Protein AF-X1U9I9-F1 (afdb_monomer)

Radius of gyration: 13.64 Å; Cα contacts (8 Å, |Δi|>4): 65; chains: 1; bounding box: 28×13×46 Å

Nearest PDB structures (foldseek):
  3ro3-assembly1_A  TM=9.257E-01  e=2.058E-02  Mus musculus
  4wnd-assembly1_A  TM=8.579E-01  e=5.040E-02  Homo sapiens
  8glv-assembly1_Lf  TM=8.696E-01  e=4.438E-01  Chlamydomonas reinhardtii
  8gac-assembly1_A  TM=7.338E-01  e=3.223E-01  synthetic construct
  8gab-assembly2_C  TM=8.425E-01  e=1.235E+00  synthetic construct

Organism: NCBI:txid412755

Mean predicted aligned error: 3.16 Å

Sequence (74 aa):
LKIDREIGRREGEANQLGNIGNVYRESGELDKALDYYQQALEIFEEIGAAVGIRIAKGNISNLKKVISAQDKKS

InterPro domains:
  IPR011990 Tetratricopeptide-like helical domain superfamily [G3DSA:1.25.40.10] (1-72)
  IPR011990 Tetratricopeptide-like helical domain superfamily [SSF48452] (1-63)
  IPR019734 Tetratricopeptide repeat [PF00515] (14-44)
  IPR019734 Tetratricopeptide repeat [PS5000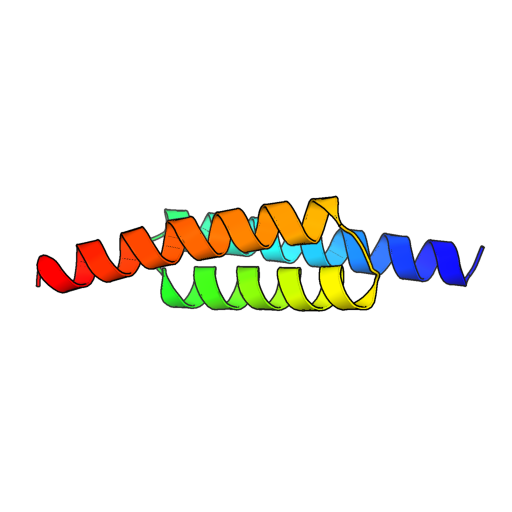5] (14-47)
  IPR019734 Tetratricopeptide repeat [SM00028] (14-47)

pLDDT: mean 94.74, std 7.75, range [57.12, 98.81]

Solvent-accessible surface area (backbone atoms only — not comparable to full-atom values): 3823 Å² total; per-residue (Å²): 109,73,66,59,51,49,50,54,52,48,52,52,48,22,53,50,31,38,51,52,12,49,53,27,48,73,71,66,42,51,70,60,14,46,52,28,24,50,54,16,28,51,46,20,57,74,69,64,37,64,68,52,33,53,50,28,53,50,51,46,56,52,48,53,56,50,53,63,56,51,67,74,74,110

Secondary structure (DSSP, 8-state):
-HHHHHHHHHHHHHHHHHHHHHHHHHHT-HHHHHHHHHHHHHHHHHTT-HHHHHHHHHHHHHHHHHHHHHGGG-

Foldseek 3Di:
DVVVVVLVVLLVQLVVLQVVLVVCVVVVVLVSSLVSLVSSLVSCVVSVPVVSVVVSVVSNVVSVVVVVVVVVVD

Structure (mmCIF, N/CA/C/O backbone):
data_AF-X1U9I9-F1
#
_entry.id   AF-X1U9I9-F1
#
loop_
_atom_site.group_PDB
_atom_site.id
_atom_site.type_symbol
_atom_site.label_atom_id
_atom_site.label_alt_id
_atom_site.label_comp_id
_atom_site.label_asym_id
_atom_site.label_entity_id
_atom_site.label_seq_id
_atom_site.pdbx_PDB_ins_code
_atom_site.Cartn_x
_atom_site.Cartn_y
_atom_site.Cartn_z
_atom_site.occupancy
_atom_site.B_iso_or_equiv
_atom_site.auth_seq_id
_atom_site.auth_comp_id
_atom_site.auth_asym_id
_atom_site.auth_atom_id
_a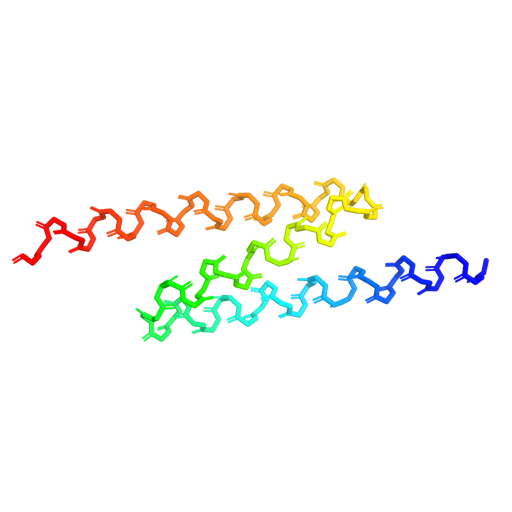tom_site.pdbx_PDB_model_num
ATOM 1 N N . LEU A 1 1 ? 11.802 -2.850 -23.841 1.00 79.69 1 LEU A N 1
ATOM 2 C CA . LEU A 1 1 ? 10.416 -3.069 -24.335 1.00 79.69 1 LEU A CA 1
ATOM 3 C C . LEU A 1 1 ? 9.641 -4.142 -23.566 1.00 79.69 1 LE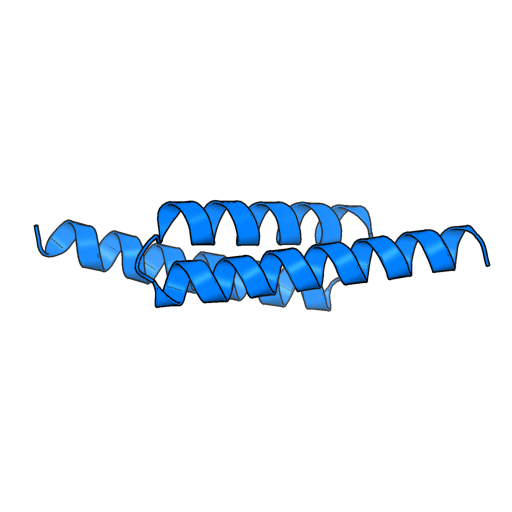U A C 1
ATOM 5 O O . LEU A 1 1 ? 8.617 -3.795 -23.000 1.00 79.69 1 LEU A O 1
ATOM 9 N N . LYS A 1 2 ? 10.043 -5.427 -23.539 1.00 87.12 2 LYS A N 1
ATOM 10 C CA . LYS A 1 2 ? 9.273 -6.461 -22.802 1.00 87.12 2 LYS A CA 1
ATOM 11 C C . LYS A 1 2 ? 9.336 -6.268 -21.280 1.00 87.12 2 LYS A C 1
ATOM 13 O O . LYS A 1 2 ? 8.300 -6.316 -20.634 1.00 87.12 2 LYS A O 1
ATOM 18 N N . ILE A 1 3 ? 10.530 -5.995 -20.749 1.00 85.88 3 ILE A N 1
ATOM 19 C CA . ILE A 1 3 ? 10.750 -5.728 -19.318 1.00 85.88 3 ILE A CA 1
ATOM 20 C C . ILE A 1 3 ? 10.010 -4.454 -18.890 1.00 85.88 3 ILE A C 1
ATOM 22 O O . ILE A 1 3 ? 9.237 -4.497 -17.945 1.00 85.88 3 ILE A O 1
ATOM 26 N N . ASP A 1 4 ? 10.137 -3.362 -19.648 1.00 89.25 4 ASP A N 1
ATOM 27 C CA . ASP A 1 4 ? 9.435 -2.104 -19.335 1.00 89.25 4 ASP A CA 1
ATOM 28 C C . ASP A 1 4 ? 7.905 -2.259 -19.354 1.00 89.25 4 ASP A C 1
ATOM 30 O O . ASP A 1 4 ? 7.207 -1.677 -18.529 1.00 89.25 4 ASP A O 1
ATOM 34 N N . ARG A 1 5 ? 7.365 -3.082 -20.269 1.00 89.12 5 ARG A N 1
ATOM 35 C CA . ARG A 1 5 ? 5.932 -3.420 -20.287 1.00 89.12 5 ARG A CA 1
ATOM 36 C C . ARG A 1 5 ? 5.523 -4.249 -19.075 1.00 89.12 5 ARG A C 1
ATOM 38 O O . ARG A 1 5 ? 4.421 -4.054 -18.580 1.00 89.12 5 ARG A O 1
ATOM 45 N N . GLU A 1 6 ? 6.365 -5.174 -18.621 1.00 91.44 6 GLU A N 1
ATOM 46 C CA . GLU A 1 6 ? 6.103 -5.935 -17.397 1.00 91.44 6 GLU A CA 1
ATOM 47 C C . GLU A 1 6 ? 6.024 -5.001 -16.194 1.00 91.44 6 GLU A C 1
ATOM 49 O O . GLU A 1 6 ? 5.011 -4.983 -15.504 1.00 91.44 6 GLU A O 1
ATOM 54 N N . ILE A 1 7 ? 7.045 -4.159 -16.014 1.00 92.25 7 ILE A N 1
ATOM 55 C CA . ILE A 1 7 ? 7.114 -3.184 -14.922 1.00 92.25 7 ILE A CA 1
ATOM 56 C C . ILE A 1 7 ? 5.887 -2.269 -14.946 1.00 92.25 7 ILE A C 1
ATOM 58 O O . ILE A 1 7 ? 5.224 -2.129 -13.925 1.00 92.25 7 ILE A O 1
ATOM 62 N N . GLY A 1 8 ? 5.523 -1.721 -16.110 1.00 93.19 8 GLY A N 1
ATOM 63 C CA . GLY A 1 8 ? 4.350 -0.853 -16.230 1.00 93.19 8 GLY A CA 1
ATOM 64 C C . GLY A 1 8 ? 3.023 -1.559 -15.918 1.00 93.19 8 GLY A C 1
ATOM 65 O O . GLY A 1 8 ? 2.141 -0.966 -15.300 1.00 93.19 8 GLY A O 1
ATOM 66 N N . ARG A 1 9 ? 2.865 -2.837 -16.296 1.00 96.62 9 ARG A N 1
ATOM 67 C CA . ARG A 1 9 ? 1.665 -3.617 -15.936 1.00 96.62 9 ARG A CA 1
ATOM 68 C C . ARG A 1 9 ? 1.587 -3.860 -14.433 1.00 96.62 9 ARG A C 1
ATOM 70 O O . ARG A 1 9 ? 0.524 -3.659 -13.855 1.00 96.62 9 ARG A O 1
ATOM 77 N N . ARG A 1 10 ? 2.707 -4.236 -13.816 1.00 97.75 10 ARG A N 1
ATOM 78 C CA . ARG A 1 10 ? 2.805 -4.465 -12.371 1.00 97.75 10 ARG A CA 1
ATOM 79 C C . ARG A 1 10 ? 2.587 -3.184 -11.568 1.00 97.75 10 ARG A C 1
ATOM 81 O O . ARG A 1 10 ? 1.870 -3.191 -10.576 1.00 97.75 10 ARG A O 1
ATOM 88 N N . GLU A 1 11 ? 3.121 -2.057 -12.033 1.00 97.75 11 GLU A N 1
ATOM 89 C CA . GLU A 1 11 ? 2.840 -0.746 -11.442 1.00 97.75 11 GLU A CA 1
ATOM 90 C C . GLU A 1 11 ? 1.342 -0.407 -11.526 1.00 97.75 11 GLU A C 1
ATOM 92 O O . GLU A 1 11 ? 0.746 0.074 -10.560 1.00 97.75 11 GLU A O 1
ATOM 97 N N . GLY A 1 12 ? 0.700 -0.697 -12.661 1.00 98.12 12 GLY A N 1
ATOM 98 C CA . GLY A 1 12 ? -0.745 -0.538 -12.832 1.00 98.12 12 GLY A CA 1
ATOM 99 C C . GLY A 1 12 ? -1.575 -1.425 -11.896 1.00 98.12 12 GLY A C 1
ATOM 100 O O . GLY A 1 12 ? -2.580 -0.964 -11.357 1.00 98.12 12 GLY A O 1
ATOM 101 N N . GLU A 1 13 ? -1.155 -2.670 -11.680 1.00 98.50 13 GLU A N 1
ATOM 102 C CA . GLU A 1 13 ? -1.775 -3.614 -10.741 1.00 98.50 13 GLU A CA 1
ATOM 103 C C . GLU A 1 13 ? -1.676 -3.116 -9.293 1.00 98.50 13 GLU A C 1
ATOM 105 O O . GLU A 1 13 ? -2.691 -3.014 -8.603 1.00 98.50 13 GLU A O 1
ATOM 110 N N . ALA A 1 14 ? -0.485 -2.693 -8.860 1.00 98.62 14 ALA A N 1
ATOM 111 C CA . ALA A 1 14 ? -0.267 -2.137 -7.526 1.00 98.62 14 ALA A CA 1
ATOM 112 C C . ALA A 1 14 ? -1.133 -0.894 -7.262 1.00 98.62 14 ALA A C 1
ATOM 114 O O . ALA A 1 14 ? -1.738 -0.756 -6.197 1.00 98.62 14 ALA A O 1
ATOM 115 N N . ASN A 1 15 ? -1.253 -0.001 -8.250 1.00 98.56 15 ASN A N 1
ATOM 116 C CA . ASN A 1 15 ? -2.129 1.167 -8.146 1.00 98.56 15 ASN A CA 1
ATOM 117 C C . ASN A 1 15 ? -3.610 0.777 -8.013 1.00 98.56 15 ASN A C 1
ATOM 119 O O . ASN A 1 15 ? -4.337 1.380 -7.222 1.00 98.56 15 ASN A O 1
ATOM 123 N N . GLN A 1 16 ? -4.068 -0.241 -8.749 1.00 98.81 16 GLN A N 1
ATOM 124 C CA . GLN A 1 16 ? -5.443 -0.737 -8.637 1.00 98.81 16 GLN A CA 1
ATOM 125 C C . GLN A 1 16 ? -5.718 -1.342 -7.260 1.00 98.81 16 GLN A C 1
ATOM 127 O O . GLN A 1 16 ? -6.728 -1.002 -6.647 1.00 98.81 16 GLN A O 1
ATOM 132 N N . LEU A 1 17 ? -4.802 -2.157 -6.734 1.00 98.81 17 LEU A N 1
ATOM 133 C C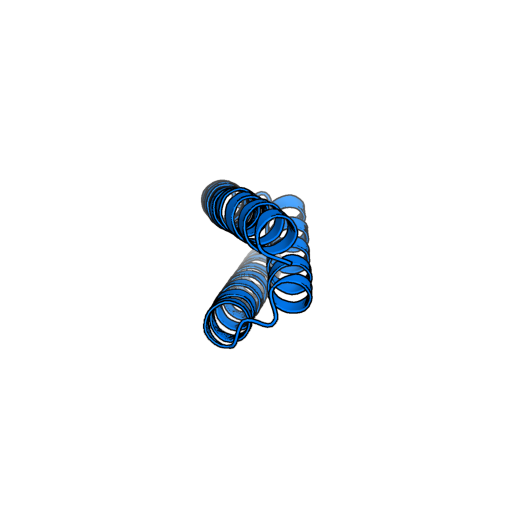A . LEU A 1 17 ? -4.897 -2.702 -5.378 1.00 98.81 17 LEU A CA 1
ATOM 134 C C . LEU A 1 17 ? -4.955 -1.583 -4.330 1.00 98.81 17 LEU A C 1
ATOM 136 O O . LEU A 1 17 ? -5.819 -1.598 -3.458 1.00 98.81 17 LEU A O 1
ATOM 140 N N . GLY A 1 18 ? -4.120 -0.547 -4.465 1.00 98.62 18 GLY A N 1
ATOM 141 C CA . GLY A 1 18 ? -4.179 0.631 -3.597 1.00 98.62 18 GLY A CA 1
ATOM 142 C C . GLY A 1 18 ? -5.534 1.349 -3.642 1.00 98.62 18 GLY A C 1
ATOM 143 O O . GLY A 1 18 ? -6.053 1.765 -2.605 1.00 98.62 18 GLY A O 1
ATOM 144 N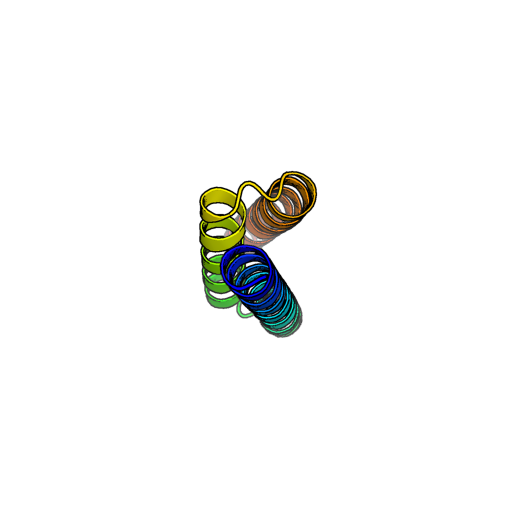 N . ASN A 1 19 ? -6.149 1.452 -4.821 1.00 98.69 19 ASN A N 1
ATOM 145 C CA . ASN A 1 19 ? -7.484 2.032 -4.967 1.00 98.69 19 ASN A CA 1
ATOM 146 C C . ASN A 1 19 ? -8.572 1.155 -4.336 1.00 98.69 19 ASN A C 1
ATOM 148 O O . ASN A 1 19 ? -9.451 1.682 -3.659 1.00 98.69 19 ASN A O 1
ATOM 152 N N . ILE A 1 20 ? -8.490 -0.168 -4.484 1.00 98.75 20 ILE A N 1
ATOM 153 C CA . ILE A 1 20 ? -9.395 -1.109 -3.809 1.00 98.75 20 ILE A CA 1
ATOM 154 C C . ILE A 1 20 ? -9.250 -0.985 -2.284 1.00 98.75 20 ILE A C 1
ATOM 156 O O . ILE A 1 20 ? -10.251 -0.932 -1.571 1.00 98.75 20 ILE A O 1
ATOM 160 N N . GLY A 1 21 ? -8.021 -0.837 -1.780 1.00 98.69 21 GLY A N 1
ATOM 161 C CA . GLY A 1 21 ? -7.764 -0.555 -0.368 1.00 98.69 21 GLY A CA 1
ATOM 162 C C . GLY A 1 21 ? -8.450 0.726 0.119 1.00 98.69 21 GLY A C 1
ATOM 163 O O . GLY A 1 21 ? -9.035 0.736 1.200 1.00 98.69 21 GLY A O 1
ATOM 164 N N . ASN A 1 22 ? -8.462 1.792 -0.693 1.00 98.50 22 ASN A N 1
ATOM 165 C CA . ASN A 1 22 ? -9.210 3.014 -0.370 1.00 98.50 22 ASN A CA 1
ATOM 166 C C . ASN A 1 22 ? -10.722 2.761 -0.281 1.00 98.50 22 ASN A C 1
ATOM 168 O O . ASN A 1 22 ? -11.344 3.241 0.663 1.00 98.50 22 ASN A O 1
ATOM 172 N N . VAL A 1 23 ? -11.292 1.983 -1.207 1.00 98.69 23 VAL A N 1
ATOM 173 C CA . VAL A 1 23 ? -12.725 1.640 -1.198 1.00 98.69 23 VAL A CA 1
ATOM 174 C C . VAL A 1 23 ? -13.100 0.894 0.083 1.00 98.69 23 VAL A C 1
ATOM 176 O O . VAL A 1 23 ? -14.051 1.280 0.756 1.00 98.69 23 VAL A O 1
ATOM 179 N N . TYR A 1 24 ? -12.325 -0.121 0.477 1.00 98.50 24 TYR A N 1
ATOM 180 C CA . TYR A 1 24 ? -12.586 -0.851 1.723 1.00 98.50 24 TYR A CA 1
ATOM 181 C C . TYR A 1 24 ? -12.356 -0.006 2.978 1.00 98.50 24 TYR A C 1
ATOM 183 O O . TYR A 1 24 ? -13.059 -0.151 3.977 1.00 98.50 24 TYR A O 1
ATOM 191 N N . ARG A 1 25 ? -11.394 0.922 2.940 1.00 97.56 25 ARG A N 1
ATOM 192 C CA . ARG A 1 25 ? -11.195 1.875 4.036 1.00 97.56 25 ARG A CA 1
ATOM 193 C C . ARG A 1 25 ? -12.428 2.759 4.208 1.00 97.56 25 ARG A C 1
ATOM 195 O O . ARG A 1 25 ? -12.833 3.017 5.336 1.00 97.56 25 ARG A O 1
ATOM 202 N N . GLU A 1 26 ? -13.008 3.225 3.106 1.00 96.62 26 GLU A N 1
ATOM 203 C CA . GLU A 1 26 ? -14.221 4.047 3.101 1.00 96.62 26 GLU A CA 1
ATOM 204 C C . GLU A 1 26 ? -15.474 3.255 3.503 1.00 96.62 26 GLU A C 1
ATOM 206 O O . GLU A 1 26 ? -16.356 3.824 4.143 1.00 96.62 26 GLU A O 1
ATOM 211 N N . SER A 1 27 ? -15.534 1.947 3.219 1.00 96.38 27 SER A N 1
ATOM 212 C CA . SER A 1 27 ? -16.615 1.066 3.691 1.00 96.38 27 SER A CA 1
ATOM 213 C C . SER A 1 27 ? -16.489 0.657 5.167 1.00 96.38 27 SER A C 1
ATOM 215 O O . SER A 1 27 ? -17.407 0.047 5.713 1.00 96.38 27 SER A O 1
ATOM 217 N N . GLY A 1 28 ? -15.378 0.999 5.831 1.00 95.31 28 GLY A N 1
ATOM 218 C CA . GLY A 1 28 ? -15.096 0.626 7.221 1.00 95.31 28 GLY A CA 1
ATOM 219 C C . GLY A 1 28 ? -14.552 -0.796 7.391 1.00 95.31 28 GLY A C 1
ATOM 220 O O . GLY A 1 28 ? -14.287 -1.224 8.513 1.00 95.31 28 GLY A O 1
ATOM 221 N N . GLU A 1 29 ? -14.327 -1.525 6.299 1.00 97.25 29 GLU A N 1
ATOM 222 C CA . GLU A 1 29 ? -13.727 -2.861 6.298 1.00 97.25 29 GLU A CA 1
ATOM 223 C C . GLU A 1 29 ? -12.195 -2.752 6.361 1.00 97.25 29 GLU A C 1
ATOM 225 O O . GLU A 1 29 ? -11.470 -3.069 5.414 1.00 97.25 29 GLU A O 1
ATOM 230 N N . LEU A 1 30 ? -11.694 -2.252 7.494 1.00 96.31 30 LEU A N 1
ATOM 231 C CA . LEU A 1 30 ? -10.297 -1.835 7.642 1.00 96.31 30 LEU A CA 1
ATOM 232 C C . LEU A 1 30 ? -9.292 -2.983 7.465 1.00 96.31 30 LEU A C 1
ATOM 234 O O . LEU A 1 30 ? -8.223 -2.758 6.905 1.00 96.31 30 LEU A O 1
ATOM 238 N N . ASP A 1 31 ? -9.629 -4.210 7.864 1.00 96.31 31 ASP A N 1
ATOM 239 C CA . ASP A 1 31 ? -8.744 -5.366 7.666 1.00 96.31 31 ASP A CA 1
ATOM 240 C C . ASP A 1 31 ? -8.559 -5.696 6.180 1.00 96.31 31 ASP A C 1
ATOM 242 O O . ASP A 1 31 ? -7.441 -5.950 5.730 1.00 96.31 31 ASP A O 1
ATOM 246 N N . LYS A 1 32 ? -9.634 -5.604 5.384 1.00 97.81 32 LYS A N 1
ATOM 247 C CA . LYS A 1 32 ? -9.552 -5.775 3.927 1.00 97.81 32 LYS A CA 1
ATOM 248 C C . LYS A 1 32 ? -8.732 -4.656 3.301 1.00 97.81 32 LYS A C 1
ATOM 250 O O . LYS A 1 32 ? -7.872 -4.917 2.468 1.00 97.81 32 LYS A O 1
ATOM 255 N N . ALA A 1 33 ? -8.951 -3.412 3.728 1.00 98.56 33 ALA A N 1
ATOM 256 C CA . ALA A 1 33 ? -8.157 -2.282 3.257 1.00 98.56 33 ALA A CA 1
ATOM 257 C C . ALA A 1 33 ? -6.654 -2.488 3.507 1.00 98.56 33 ALA A C 1
ATOM 259 O O . ALA A 1 33 ? -5.833 -2.180 2.640 1.00 98.56 33 ALA A O 1
ATOM 260 N N . LEU A 1 34 ? -6.298 -3.033 4.676 1.00 98.38 34 LEU A N 1
ATOM 261 C CA . LEU A 1 34 ? -4.915 -3.304 5.049 1.00 98.38 34 LEU A CA 1
ATOM 262 C C . LEU A 1 34 ? -4.285 -4.359 4.139 1.00 98.38 34 LEU A C 1
ATOM 264 O O . LEU A 1 34 ? -3.169 -4.144 3.669 1.00 98.38 34 LEU A O 1
ATOM 268 N N . ASP A 1 35 ? -5.008 -5.443 3.867 1.00 98.62 35 ASP A N 1
ATOM 269 C CA . ASP A 1 35 ? -4.560 -6.512 2.975 1.00 98.62 35 ASP A CA 1
ATOM 270 C C . ASP A 1 35 ? -4.254 -5.980 1.564 1.00 98.62 35 ASP A C 1
ATOM 272 O O . ASP A 1 35 ? -3.143 -6.142 1.057 1.00 98.62 35 ASP A O 1
ATOM 276 N N . TYR A 1 36 ? -5.173 -5.209 0.974 1.00 98.81 36 TYR A N 1
ATOM 277 C CA . TYR A 1 36 ? -4.966 -4.630 -0.358 1.00 98.81 36 TYR A CA 1
ATOM 278 C C . TYR A 1 36 ? -3.812 -3.621 -0.418 1.00 98.81 36 TYR A C 1
ATOM 280 O O . TYR A 1 36 ? -3.054 -3.608 -1.391 1.00 98.81 36 TYR A O 1
ATOM 288 N N . TYR A 1 37 ? -3.627 -2.786 0.611 1.00 98.75 37 TYR A N 1
ATOM 289 C CA . TYR A 1 37 ? -2.457 -1.905 0.657 1.00 98.75 37 TYR A CA 1
ATOM 290 C C . TYR A 1 37 ? -1.143 -2.684 0.807 1.00 98.75 37 TYR A C 1
ATOM 292 O O . TYR A 1 37 ? -0.121 -2.239 0.282 1.00 98.75 37 TYR A O 1
ATOM 300 N N . GLN A 1 38 ? -1.151 -3.822 1.508 1.00 98.81 38 GLN A N 1
ATOM 301 C CA . GLN A 1 38 ? 0.029 -4.668 1.685 1.00 98.81 38 GLN A CA 1
ATOM 302 C C . GLN A 1 38 ? 0.405 -5.395 0.385 1.00 98.81 38 GLN A C 1
ATOM 304 O O . GLN A 1 38 ? 1.583 -5.400 0.034 1.00 98.81 38 GLN A O 1
ATOM 309 N N . GLN A 1 39 ? -0.578 -5.898 -0.370 1.00 98.75 39 GLN A N 1
ATOM 310 C CA . GLN A 1 39 ? -0.360 -6.464 -1.710 1.00 98.75 39 GLN A CA 1
ATOM 311 C C . GLN A 1 39 ? 0.192 -5.412 -2.689 1.00 98.75 39 GLN A C 1
ATOM 313 O O . GLN A 1 39 ? 1.146 -5.666 -3.422 1.00 98.75 39 GLN A O 1
ATOM 318 N N . ALA A 1 40 ? -0.356 -4.188 -2.667 1.00 98.75 40 ALA A N 1
ATOM 319 C CA . ALA A 1 40 ? 0.173 -3.085 -3.472 1.00 98.75 40 ALA A CA 1
ATOM 320 C C . ALA A 1 40 ? 1.633 -2.759 -3.110 1.00 98.75 40 ALA A C 1
ATOM 322 O O . ALA A 1 40 ? 2.456 -2.522 -3.995 1.00 98.75 40 ALA A O 1
ATOM 323 N N . LEU A 1 41 ? 1.957 -2.749 -1.811 1.00 98.81 41 LEU A N 1
ATOM 324 C CA . LEU A 1 41 ? 3.316 -2.514 -1.331 1.00 98.81 41 LEU A CA 1
ATOM 325 C C . LEU A 1 41 ? 4.288 -3.591 -1.826 1.00 98.81 41 LEU A C 1
ATOM 327 O O . LEU A 1 41 ? 5.356 -3.231 -2.312 1.00 98.81 41 LEU A O 1
ATOM 331 N N . GLU A 1 42 ? 3.915 -4.867 -1.731 1.00 98.81 42 GLU A N 1
ATOM 332 C CA . GLU A 1 42 ? 4.741 -5.990 -2.189 1.00 98.81 42 GLU A CA 1
ATOM 333 C C . GLU A 1 42 ? 5.111 -5.836 -3.669 1.00 98.81 42 GLU A C 1
ATOM 335 O O . GLU A 1 42 ? 6.291 -5.842 -4.016 1.00 98.81 42 GLU A O 1
ATOM 340 N N . ILE A 1 43 ? 4.132 -5.542 -4.531 1.00 98.56 43 ILE A N 1
ATOM 341 C CA . ILE A 1 43 ? 4.394 -5.339 -5.960 1.00 98.56 43 ILE A CA 1
ATOM 342 C C . ILE A 1 43 ? 5.304 -4.128 -6.197 1.00 98.56 43 ILE A C 1
ATOM 344 O O . ILE A 1 43 ? 6.233 -4.212 -7.002 1.00 98.56 43 ILE A O 1
ATOM 348 N N . PHE A 1 44 ? 5.075 -3.003 -5.506 1.00 98.69 44 PHE A N 1
ATOM 349 C CA . PHE A 1 44 ? 5.946 -1.832 -5.629 1.00 98.69 44 PHE A CA 1
ATOM 350 C C . PHE A 1 44 ? 7.381 -2.109 -5.152 1.00 98.69 44 PHE A C 1
ATOM 352 O O . PHE A 1 44 ? 8.319 -1.573 -5.746 1.00 98.69 44 PHE A O 1
ATOM 359 N N . GLU A 1 45 ? 7.567 -2.926 -4.110 1.00 98.38 45 GLU A N 1
ATOM 360 C CA . GLU A 1 45 ? 8.885 -3.364 -3.634 1.00 98.38 45 GLU A CA 1
ATOM 361 C C . GLU A 1 45 ? 9.566 -4.286 -4.653 1.00 98.38 45 GLU A C 1
ATOM 363 O O . GLU A 1 45 ? 10.736 -4.071 -4.971 1.00 98.38 45 GLU A O 1
ATOM 368 N N . GLU A 1 46 ? 8.832 -5.225 -5.250 1.00 98.06 46 GLU A N 1
ATOM 369 C CA . GLU A 1 46 ? 9.368 -6.125 -6.272 1.00 98.06 46 GLU A CA 1
ATOM 370 C C . GLU A 1 46 ? 9.838 -5.407 -7.547 1.00 98.06 46 GLU A C 1
ATOM 372 O O . GLU A 1 46 ? 10.841 -5.803 -8.141 1.00 98.06 46 GLU A O 1
ATOM 377 N N . ILE A 1 47 ? 9.136 -4.354 -7.984 1.00 97.50 47 ILE A N 1
ATOM 378 C CA . ILE A 1 47 ? 9.533 -3.575 -9.172 1.00 97.50 47 ILE A CA 1
ATOM 379 C C . ILE A 1 47 ? 10.448 -2.383 -8.847 1.00 97.50 47 ILE A C 1
ATOM 381 O O . ILE A 1 47 ? 10.859 -1.665 -9.758 1.00 97.50 47 ILE A O 1
ATOM 385 N N . GLY A 1 48 ? 10.759 -2.138 -7.568 1.00 97.06 48 GLY A N 1
ATOM 386 C CA . GLY A 1 48 ? 11.616 -1.028 -7.135 1.00 97.06 48 GLY A CA 1
ATOM 387 C C . GLY A 1 48 ? 10.993 0.371 -7.276 1.00 97.06 48 GLY A C 1
ATOM 388 O O . GLY A 1 48 ? 11.714 1.364 -7.402 1.00 97.06 48 GLY A O 1
ATOM 389 N N . ALA A 1 49 ? 9.663 0.489 -7.249 1.00 97.44 49 ALA A N 1
ATOM 390 C CA . ALA A 1 49 ? 8.949 1.753 -7.437 1.00 97.44 49 ALA A CA 1
ATOM 391 C C . ALA A 1 49 ? 8.893 2.589 -6.143 1.00 97.44 49 ALA A C 1
ATOM 393 O O . ALA A 1 49 ? 7.908 2.579 -5.402 1.00 97.44 49 ALA A O 1
ATOM 394 N N . ALA A 1 50 ? 9.940 3.376 -5.880 1.00 97.88 50 ALA A N 1
ATOM 395 C CA . ALA A 1 50 ? 10.105 4.142 -4.636 1.00 97.88 50 ALA A CA 1
ATOM 396 C C . ALA A 1 50 ? 8.906 5.039 -4.256 1.00 97.88 50 ALA A C 1
ATOM 398 O O . ALA A 1 50 ? 8.543 5.135 -3.079 1.00 97.88 50 ALA A O 1
ATOM 399 N N . VAL A 1 51 ? 8.274 5.696 -5.236 1.00 97.81 51 VAL A N 1
ATOM 400 C CA . VAL A 1 51 ? 7.097 6.548 -4.990 1.00 97.81 51 VAL A CA 1
ATOM 401 C C . VAL A 1 51 ? 5.899 5.709 -4.541 1.00 97.81 51 VAL A C 1
ATOM 403 O O . VAL A 1 51 ? 5.255 6.070 -3.555 1.00 97.81 51 VAL A O 1
ATOM 406 N N . GLY A 1 52 ? 5.648 4.578 -5.207 1.00 98.00 52 GLY A N 1
ATOM 407 C CA . GLY A 1 52 ? 4.590 3.634 -4.848 1.00 98.00 52 GLY A CA 1
ATOM 408 C C . GLY A 1 52 ? 4.789 3.051 -3.449 1.00 98.00 52 GLY A C 1
ATOM 409 O O . GLY A 1 52 ? 3.878 3.108 -2.625 1.00 98.00 52 GLY A O 1
ATOM 410 N N . ILE A 1 53 ? 6.017 2.628 -3.124 1.00 98.75 53 ILE A N 1
ATOM 411 C CA . ILE A 1 53 ? 6.400 2.140 -1.786 1.00 98.75 53 ILE A CA 1
ATOM 412 C C . ILE A 1 53 ? 6.054 3.174 -0.706 1.00 98.75 53 ILE A C 1
ATOM 414 O O . ILE A 1 53 ? 5.441 2.843 0.313 1.00 98.75 53 ILE A O 1
ATOM 418 N N . ARG A 1 54 ? 6.430 4.444 -0.915 1.00 98.56 54 ARG A N 1
ATOM 419 C CA . ARG A 1 54 ? 6.152 5.528 0.040 1.00 98.56 54 ARG A CA 1
ATOM 420 C C . ARG A 1 54 ? 4.650 5.744 0.230 1.00 98.56 54 ARG A C 1
ATOM 422 O O . ARG A 1 54 ? 4.208 5.920 1.364 1.00 98.56 54 ARG A O 1
ATOM 429 N N . ILE A 1 55 ? 3.881 5.745 -0.859 1.00 98.38 55 ILE A N 1
ATOM 430 C CA . ILE A 1 55 ? 2.424 5.927 -0.816 1.00 98.38 55 ILE A CA 1
ATOM 431 C C . ILE A 1 55 ? 1.768 4.769 -0.058 1.00 98.38 55 ILE A C 1
ATOM 433 O O . ILE A 1 55 ? 1.027 5.012 0.895 1.00 98.38 55 ILE A O 1
ATOM 437 N N . ALA A 1 56 ? 2.090 3.523 -0.412 1.00 98.50 56 ALA A N 1
ATOM 438 C CA . ALA A 1 56 ? 1.522 2.343 0.231 1.00 98.50 56 ALA A CA 1
ATOM 439 C C . ALA A 1 56 ? 1.855 2.297 1.733 1.00 98.50 56 ALA A C 1
ATOM 441 O O . ALA A 1 56 ? 0.959 2.125 2.559 1.00 98.50 56 ALA A O 1
ATOM 442 N N . LYS A 1 57 ? 3.109 2.580 2.122 1.00 98.62 57 LYS A N 1
ATOM 443 C CA . LYS A 1 57 ? 3.508 2.685 3.540 1.00 98.62 57 LYS A CA 1
ATOM 444 C C . LYS A 1 57 ? 2.758 3.795 4.282 1.00 98.62 57 LYS A C 1
ATOM 446 O O . LYS A 1 57 ? 2.366 3.598 5.434 1.00 98.62 57 LYS A O 1
ATOM 451 N N . GLY A 1 58 ? 2.525 4.939 3.636 1.00 98.50 58 GLY A N 1
ATOM 452 C CA . GLY A 1 58 ? 1.713 6.026 4.189 1.00 98.50 58 GLY A CA 1
ATOM 453 C C . GLY A 1 58 ? 0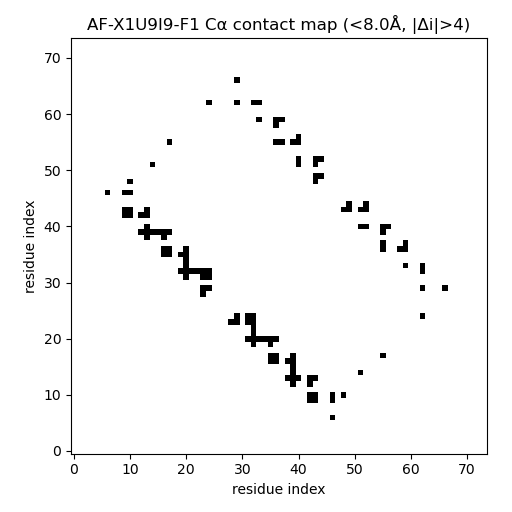.268 5.597 4.455 1.00 98.50 58 GLY A C 1
ATOM 454 O O . GLY A 1 58 ? -0.247 5.813 5.554 1.00 98.50 58 GLY A O 1
ATOM 455 N N . ASN A 1 59 ? -0.355 4.922 3.487 1.00 98.38 59 ASN A N 1
ATOM 456 C CA . ASN A 1 59 ? -1.712 4.392 3.617 1.00 98.38 59 ASN A CA 1
ATOM 457 C C . ASN A 1 59 ? -1.818 3.363 4.750 1.00 98.38 59 ASN A C 1
ATOM 459 O O . ASN A 1 59 ? -2.687 3.500 5.610 1.00 98.38 59 ASN A O 1
ATOM 463 N N . ILE A 1 60 ? -0.892 2.400 4.812 1.00 98.50 60 ILE A N 1
ATOM 464 C CA . ILE A 1 60 ? -0.839 1.374 5.867 1.00 98.50 60 ILE A CA 1
ATOM 465 C C . ILE A 1 60 ? -0.666 2.012 7.250 1.00 98.50 60 ILE A C 1
ATOM 467 O O . ILE A 1 60 ? -1.373 1.659 8.193 1.00 98.50 60 ILE A O 1
ATOM 471 N N . SER A 1 61 ? 0.260 2.965 7.385 1.00 98.25 61 SER A N 1
ATOM 472 C CA . SER A 1 61 ? 0.519 3.652 8.656 1.00 98.25 61 SER A CA 1
ATOM 473 C C . SER A 1 61 ? -0.715 4.404 9.154 1.00 98.25 61 SER A C 1
ATOM 475 O O . SER A 1 61 ? -1.091 4.287 10.322 1.00 98.25 61 SER A O 1
ATOM 477 N N . ASN A 1 62 ? -1.391 5.131 8.261 1.00 97.19 62 ASN A N 1
ATOM 478 C CA . ASN A 1 62 ? -2.622 5.838 8.596 1.00 97.19 62 ASN A CA 1
ATOM 479 C C . ASN A 1 62 ? -3.745 4.867 8.972 1.00 97.19 62 ASN A C 1
ATOM 481 O O . ASN A 1 62 ? -4.406 5.072 9.987 1.00 97.19 62 ASN A O 1
ATOM 485 N N . LEU A 1 63 ? -3.924 3.785 8.213 1.00 97.19 63 LEU A N 1
ATOM 486 C CA . LEU A 1 63 ? -4.961 2.792 8.472 1.00 97.19 63 LEU A CA 1
ATOM 487 C C . LEU A 1 63 ? -4.776 2.098 9.830 1.00 97.19 63 LEU A C 1
ATOM 489 O O . LEU A 1 63 ? -5.729 1.992 10.595 1.00 97.19 63 LEU A O 1
ATOM 493 N N . LYS A 1 64 ? -3.545 1.717 10.192 1.00 95.94 64 LYS A N 1
ATOM 494 C CA . LYS A 1 64 ? -3.243 1.119 11.507 1.00 95.94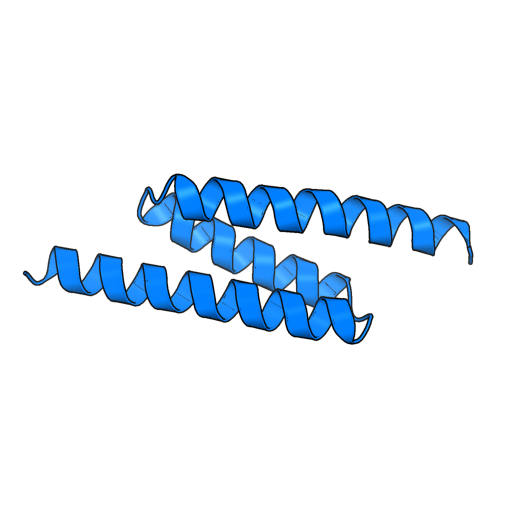 64 LYS A CA 1
ATOM 495 C C . LYS A 1 64 ? -3.574 2.055 12.675 1.00 95.94 64 LYS A C 1
ATOM 497 O O . LYS A 1 64 ? -4.040 1.601 13.722 1.00 95.94 64 LYS A O 1
ATOM 502 N N . LYS A 1 65 ? -3.381 3.370 12.509 1.00 95.94 65 LYS A N 1
ATOM 503 C CA . LYS A 1 65 ? -3.827 4.361 13.507 1.00 95.94 65 LYS A CA 1
ATOM 504 C C . LYS A 1 65 ? -5.349 4.385 13.645 1.00 95.94 65 LYS A C 1
ATOM 506 O O . LYS A 1 65 ? -5.836 4.536 14.758 1.00 95.94 65 LYS A O 1
ATOM 511 N N . VAL A 1 66 ? -6.088 4.223 12.547 1.00 93.38 66 VAL A N 1
ATOM 512 C CA . VAL A 1 66 ? -7.557 4.158 12.580 1.00 93.38 66 VAL A CA 1
ATOM 513 C C . VAL A 1 66 ? -8.031 2.882 13.277 1.00 93.38 66 VAL A C 1
ATOM 515 O O . VAL A 1 66 ? -8.826 2.989 14.204 1.00 93.38 66 VAL A O 1
ATOM 518 N N . ILE A 1 67 ? -7.488 1.714 12.910 1.00 91.50 67 ILE A N 1
ATOM 519 C CA . ILE A 1 67 ? -7.824 0.418 13.533 1.00 91.50 67 ILE A CA 1
ATOM 520 C C . ILE A 1 67 ? -7.610 0.488 15.051 1.00 91.50 67 ILE A C 1
ATOM 522 O O . ILE A 1 67 ? -8.548 0.329 15.825 1.00 91.50 67 ILE A O 1
ATOM 526 N N . SER A 1 68 ? -6.411 0.892 15.486 1.00 90.88 68 SER A N 1
ATOM 527 C CA . SER A 1 68 ? -6.104 1.018 16.920 1.00 90.88 68 SER A CA 1
ATOM 528 C C . SER A 1 68 ? -6.950 2.060 17.669 1.00 90.88 68 SER A C 1
ATOM 530 O O . SER A 1 68 ? -7.060 1.996 18.894 1.00 90.88 68 SER A O 1
ATOM 532 N N . ALA A 1 69 ? -7.529 3.045 16.975 1.00 87.19 69 ALA A N 1
ATOM 533 C CA . ALA A 1 69 ? -8.459 4.004 17.566 1.00 87.19 69 ALA A CA 1
ATOM 534 C C . ALA A 1 69 ? -9.899 3.468 17.631 1.00 87.19 69 ALA A C 1
ATOM 53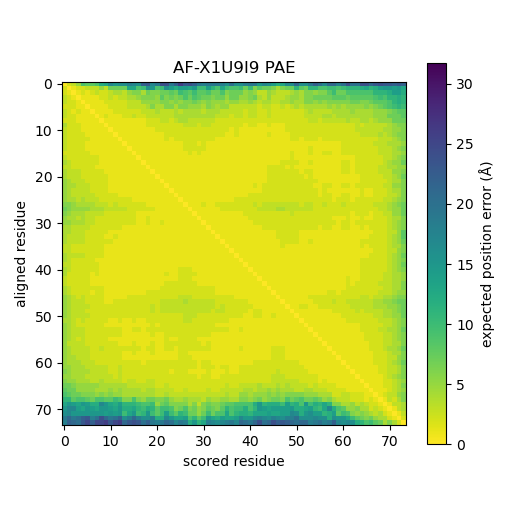6 O O . ALA A 1 69 ? -10.657 3.901 18.499 1.00 87.19 69 ALA A O 1
ATOM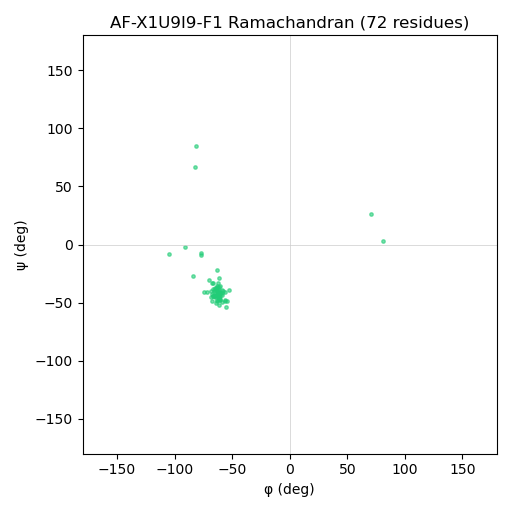 537 N N . GLN A 1 70 ? -10.274 2.553 16.734 1.00 78.81 70 GLN A N 1
ATOM 538 C CA . GLN A 1 70 ? -11.567 1.871 16.723 1.00 78.81 70 GLN A CA 1
ATOM 539 C C . GLN A 1 70 ? -11.644 0.808 17.825 1.00 78.81 70 GLN A C 1
ATOM 541 O O . GLN A 1 70 ? -12.637 0.773 18.549 1.00 78.81 70 GLN A O 1
ATOM 546 N N . ASP A 1 71 ? -10.564 0.052 18.042 1.00 77.75 71 ASP A N 1
ATOM 547 C CA . ASP A 1 71 ? -10.479 -0.961 19.107 1.00 77.75 71 ASP A CA 1
ATOM 548 C C . ASP A 1 71 ? -10.634 -0.361 20.512 1.00 77.75 71 ASP A C 1
ATOM 550 O O . ASP A 1 71 ? -11.136 -1.007 21.421 1.00 77.75 71 ASP A O 1
ATOM 554 N N . LYS A 1 72 ? -10.237 0.903 20.702 1.00 74.38 72 LYS A N 1
ATOM 555 C CA . LYS A 1 72 ? -10.378 1.622 21.983 1.00 74.38 72 LYS A CA 1
ATOM 556 C C . LYS A 1 72 ? -11.797 2.122 22.265 1.00 74.38 72 LYS A C 1
ATOM 558 O O . LYS A 1 72 ? -12.028 2.677 23.337 1.00 74.38 72 LYS A O 1
ATOM 563 N N . LYS A 1 73 ? -12.703 2.040 21.288 1.00 64.94 73 LYS A N 1
ATOM 564 C CA . LYS A 1 73 ? -14.087 2.530 21.392 1.00 64.94 73 LYS A CA 1
ATOM 565 C C . LYS A 1 73 ? -15.117 1.407 21.568 1.00 64.94 73 LYS A C 1
ATOM 567 O O . LYS A 1 73 ? -16.281 1.738 21.779 1.00 64.94 73 LYS A O 1
ATOM 572 N N . SER A 1 74 ? -14.709 0.140 21.439 1.00 57.12 74 SER A N 1
ATOM 573 C CA . SER A 1 74 ? -15.524 -1.039 21.788 1.00 57.12 74 SER A CA 1
ATOM 574 C C . SER A 1 74 ? -15.245 -1.479 23.218 1.00 57.12 74 SER A C 1
ATOM 576 O O . SER A 1 74 ? -16.187 -2.012 23.839 1.00 57.12 74 SER A O 1
#